Protein AF-A0A7W0U2L7-F1 (afdb_monomer_lite)

Secondary structure (DSSP, 8-state):
-----------HHHHHHHHHTS--TT-HHHHHHHHHHHHHHHHHHHHIIIIIHHHHHHHHHH--GGG-TTHHHHHHHHHHHHHHHHHHHHHHHHHHHHHHHHHHHHHHT-

Foldseek 3Di:
DDDDDPPPPPPVVVVVVVLLVPFDDPQPPLVVLLVLLVVLVVVLVCLCVVPVVVLVVQVVVCDDCVPRPCSPVNVVVSCVSCVVSVVSSVVSNVSSVVSNVVSVCVRVVD

Structure (mmCIF, N/CA/C/O backbone):
data_AF-A0A7W0U2L7-F1
#
_entry.id   AF-A0A7W0U2L7-F1
#
loop_
_atom_site.group_PDB
_atom_site.id
_atom_site.type_symbol
_atom_site.label_atom_id
_atom_site.label_alt_id
_atom_site.label_comp_id
_atom_site.label_asym_id
_atom_site.label_entity_id
_atom_site.label_seq_id
_atom_site.pdbx_PDB_ins_code
_atom_site.Cartn_x
_atom_site.Cartn_y
_atom_site.Cartn_z
_atom_site.occupancy
_atom_site.B_iso_or_equiv
_atom_site.auth_seq_id
_atom_site.auth_comp_id
_atom_site.auth_asym_id
_atom_site.auth_atom_id
_atom_site.pdbx_PDB_model_num
ATOM 1 N N . MET A 1 1 ? 0.195 49.196 -31.759 1.00 48.38 1 MET A N 1
ATOM 2 C CA . MET A 1 1 ? -0.626 48.028 -32.150 1.00 48.38 1 MET A CA 1
ATOM 3 C C . MET A 1 1 ? 0.303 46.904 -32.595 1.00 48.38 1 MET A C 1
ATOM 5 O O . MET A 1 1 ? 0.745 46.920 -33.730 1.00 48.38 1 MET A O 1
ATOM 9 N N . GLN A 1 2 ? 0.612 45.944 -31.720 1.00 49.75 2 GLN A N 1
ATOM 10 C CA . GLN A 1 2 ? 1.112 44.630 -32.135 1.00 49.75 2 GLN A CA 1
ATOM 11 C C . GLN A 1 2 ? 0.627 43.612 -31.103 1.00 49.75 2 GLN A C 1
ATOM 13 O O . GLN A 1 2 ? 0.756 43.814 -29.896 1.00 49.75 2 GLN A O 1
ATOM 18 N N . ARG A 1 3 ? -0.112 42.627 -31.602 1.00 46.22 3 ARG A N 1
ATOM 19 C CA . ARG A 1 3 ? -0.976 41.725 -30.843 1.00 46.22 3 ARG A CA 1
ATOM 20 C C . ARG A 1 3 ? -0.112 40.796 -29.983 1.00 46.22 3 ARG A C 1
ATOM 22 O O . ARG A 1 3 ? 0.833 40.209 -30.497 1.00 46.22 3 ARG A O 1
ATOM 29 N N . ARG A 1 4 ? -0.442 40.651 -28.695 1.00 53.56 4 ARG A N 1
ATOM 30 C CA . ARG A 1 4 ? 0.069 39.553 -27.860 1.00 53.56 4 ARG A CA 1
ATOM 31 C C . ARG A 1 4 ? -0.403 38.242 -28.491 1.00 53.56 4 ARG A C 1
ATOM 33 O O . ARG A 1 4 ? -1.610 38.022 -28.569 1.00 53.56 4 ARG A O 1
ATOM 40 N N . CYS A 1 5 ? 0.518 37.412 -28.978 1.00 53.78 5 CYS A N 1
ATOM 41 C CA . CYS A 1 5 ? 0.195 36.028 -29.314 1.00 53.78 5 CYS A CA 1
ATOM 42 C C . CYS A 1 5 ? -0.265 35.315 -28.031 1.00 53.78 5 CYS A C 1
ATOM 44 O O . CYS A 1 5 ? 0.362 35.522 -26.987 1.00 53.78 5 CYS A O 1
ATOM 46 N N . PRO A 1 6 ? -1.346 34.517 -28.072 1.00 48.91 6 PRO A N 1
ATOM 47 C CA . PRO A 1 6 ? -1.721 33.682 -26.944 1.00 48.91 6 PRO A CA 1
ATOM 48 C C . PRO A 1 6 ? -0.577 32.704 -26.681 1.00 48.91 6 PRO A C 1
ATOM 50 O O . PRO A 1 6 ? -0.064 32.078 -27.609 1.00 48.91 6 PRO A O 1
ATOM 53 N N . SER A 1 7 ? -0.157 32.634 -25.422 1.00 50.75 7 SER A N 1
ATOM 54 C CA . SER A 1 7 ? 0.712 31.598 -24.884 1.00 50.75 7 SER A CA 1
ATOM 55 C C . SER A 1 7 ? 0.184 30.246 -25.350 1.00 50.75 7 SER A C 1
ATOM 57 O O . SER A 1 7 ? -0.847 29.763 -24.884 1.00 50.75 7 SER A O 1
ATOM 59 N N . ALA A 1 8 ? 0.868 29.665 -26.333 1.00 52.50 8 ALA A N 1
ATOM 60 C CA . ALA A 1 8 ? 0.741 28.258 -26.632 1.00 52.50 8 ALA A CA 1
ATOM 61 C C . ALA A 1 8 ? 1.323 27.541 -25.417 1.00 52.50 8 ALA A C 1
ATOM 63 O O . ALA A 1 8 ? 2.523 27.324 -25.362 1.00 52.50 8 ALA A O 1
ATOM 64 N N . GLU A 1 9 ? 0.491 27.281 -24.413 1.00 55.88 9 GLU A N 1
ATOM 65 C CA . GLU A 1 9 ? 0.782 26.329 -23.350 1.00 55.88 9 GLU A CA 1
ATOM 66 C C . GLU A 1 9 ? 0.775 24.953 -24.034 1.00 55.88 9 GLU A C 1
ATOM 68 O O . GLU A 1 9 ? -0.303 24.450 -24.377 1.00 55.88 9 GLU A O 1
ATOM 73 N N . PRO A 1 10 ? 1.938 24.353 -24.347 1.00 54.00 10 PRO A N 1
ATOM 74 C CA . PRO A 1 10 ? 1.937 23.014 -24.903 1.00 54.00 10 PRO A CA 1
ATOM 75 C C . PRO A 1 10 ? 1.418 22.100 -23.799 1.00 54.00 10 PRO A C 1
ATOM 77 O O . PRO A 1 10 ? 1.986 22.083 -22.713 1.00 54.00 10 PRO A O 1
ATOM 80 N N . CYS A 1 11 ? 0.324 21.376 -24.046 1.00 56.75 11 CYS A N 1
ATOM 81 C CA . CYS A 1 11 ? -0.244 20.446 -23.075 1.00 56.75 11 CYS A CA 1
ATOM 82 C C . CYS A 1 11 ? 0.820 19.366 -22.788 1.00 56.75 11 CYS A C 1
ATOM 84 O O . CYS A 1 11 ? 1.018 18.471 -23.617 1.00 56.75 11 CYS A O 1
ATOM 86 N N . PRO A 1 12 ? 1.560 19.456 -21.665 1.00 57.97 12 PRO A N 1
ATOM 87 C CA . PRO A 1 12 ? 2.854 18.784 -21.509 1.00 57.97 12 PRO A CA 1
ATOM 88 C C . PRO A 1 12 ? 2.702 17.264 -21.467 1.00 57.97 12 PRO A C 1
ATOM 90 O O . PRO A 1 12 ? 3.639 16.523 -21.739 1.00 57.97 12 PRO A O 1
ATOM 93 N N . VAL A 1 13 ? 1.486 16.806 -21.185 1.00 59.25 13 VAL A N 1
ATOM 94 C CA . VAL A 1 13 ? 1.103 15.404 -21.106 1.00 59.25 13 VAL A CA 1
ATOM 95 C C . VAL A 1 13 ? 1.206 14.713 -22.466 1.00 59.25 13 VAL A C 1
ATOM 97 O O . VAL A 1 13 ? 1.735 13.609 -22.536 1.00 59.25 13 VAL A O 1
ATOM 100 N N . PHE A 1 14 ? 0.774 15.348 -23.560 1.00 55.41 14 PHE A N 1
ATOM 101 C CA . PHE A 1 14 ? 0.823 14.718 -24.887 1.00 55.41 14 PHE A CA 1
ATOM 102 C C . PHE A 1 14 ? 2.247 14.667 -25.450 1.00 55.41 14 PHE A C 1
ATOM 104 O O . PHE A 1 14 ? 2.622 13.677 -26.074 1.00 55.41 14 PHE A O 1
ATOM 111 N N . THR A 1 15 ? 3.068 15.677 -25.156 1.00 56.09 15 THR A N 1
ATOM 112 C CA . THR A 1 15 ? 4.490 15.705 -25.532 1.00 56.09 15 THR A CA 1
ATOM 113 C C . THR A 1 15 ? 5.314 14.715 -24.704 1.00 56.09 15 THR A C 1
ATOM 115 O O . THR A 1 15 ? 6.148 14.002 -25.257 1.00 56.09 15 THR A O 1
ATOM 118 N N . ALA A 1 16 ? 5.041 14.602 -23.400 1.00 55.88 16 ALA A N 1
ATOM 119 C CA . ALA A 1 16 ? 5.679 13.607 -22.537 1.00 55.88 16 ALA A CA 1
ATOM 120 C C . ALA A 1 16 ? 5.305 12.175 -22.948 1.00 55.88 16 ALA A C 1
ATOM 122 O O . ALA A 1 16 ? 6.156 11.292 -22.985 1.00 55.88 16 ALA A O 1
ATOM 123 N N . MET A 1 17 ? 4.047 11.947 -23.323 1.00 54.97 17 MET A N 1
ATOM 124 C CA . MET A 1 17 ? 3.557 10.625 -23.709 1.00 54.97 17 MET A CA 1
ATOM 125 C C . MET A 1 17 ? 4.049 10.195 -25.098 1.00 54.97 17 MET A C 1
ATOM 127 O O . MET A 1 17 ? 4.367 9.028 -25.292 1.00 54.97 17 MET A O 1
ATOM 131 N N . ALA A 1 18 ? 4.200 11.127 -26.044 1.00 54.84 18 ALA A N 1
ATOM 132 C CA . ALA A 1 18 ? 4.800 10.838 -27.347 1.00 54.84 18 ALA A CA 1
ATOM 133 C C . ALA A 1 18 ? 6.303 10.506 -27.251 1.00 54.84 18 ALA A C 1
ATOM 135 O O . ALA A 1 18 ? 6.777 9.644 -27.987 1.00 54.84 18 ALA A O 1
ATOM 136 N N . ALA A 1 19 ? 7.033 11.125 -26.314 1.00 51.28 19 ALA A N 1
ATOM 137 C CA . ALA A 1 19 ? 8.438 10.806 -26.047 1.00 51.28 19 ALA A CA 1
ATOM 138 C C . ALA A 1 19 ? 8.617 9.403 -25.434 1.00 51.28 19 ALA A C 1
ATOM 140 O O . ALA A 1 19 ? 9.509 8.663 -25.836 1.00 51.28 19 ALA A O 1
ATOM 141 N N . VAL A 1 20 ? 7.727 9.004 -24.519 1.00 56.41 20 VAL A N 1
ATOM 142 C CA . VAL A 1 20 ? 7.737 7.671 -23.881 1.00 56.41 20 VAL A CA 1
ATOM 143 C C . VAL A 1 20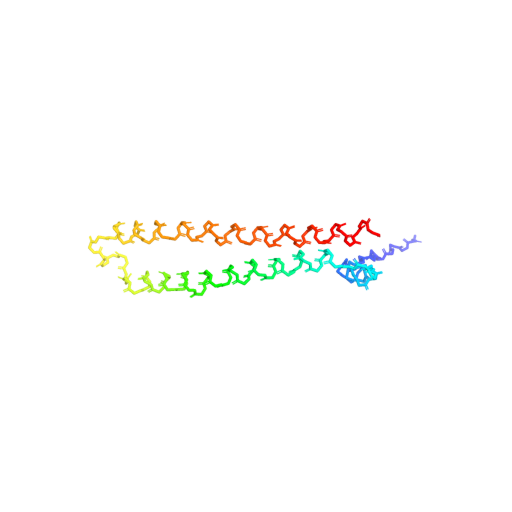 ? 7.445 6.539 -24.878 1.00 56.41 20 VAL A C 1
ATOM 145 O O . VAL A 1 20 ? 7.889 5.416 -24.677 1.00 56.41 20 VAL A O 1
ATOM 148 N N . LEU A 1 21 ? 6.725 6.819 -25.969 1.00 52.44 21 LEU A N 1
ATOM 149 C CA . LEU A 1 21 ? 6.318 5.815 -26.959 1.00 52.44 21 LEU A CA 1
ATOM 150 C C . LEU A 1 21 ? 7.337 5.583 -28.097 1.00 52.44 21 LEU A C 1
ATOM 152 O O . LEU A 1 21 ? 7.087 4.718 -28.933 1.00 52.44 21 LEU A O 1
ATOM 156 N N . HIS A 1 22 ? 8.445 6.337 -28.175 1.00 51.75 22 HIS A N 1
ATOM 157 C CA . HIS A 1 22 ? 9.387 6.302 -29.317 1.00 51.75 22 HIS A CA 1
ATOM 158 C C . HIS A 1 22 ? 10.827 5.841 -29.000 1.00 51.75 22 HIS A C 1
ATOM 160 O O . HIS A 1 22 ? 11.685 5.884 -29.878 1.00 51.75 22 HIS A O 1
ATOM 166 N N . LEU A 1 23 ? 11.097 5.350 -27.791 1.00 51.69 23 LEU A N 1
ATOM 167 C CA . LEU A 1 23 ? 12.398 4.819 -27.349 1.00 51.69 23 LEU A CA 1
ATOM 168 C C . LEU A 1 23 ? 12.135 3.407 -26.788 1.00 51.69 23 LEU A C 1
ATOM 170 O O . LEU A 1 23 ? 11.328 3.295 -25.879 1.00 51.69 23 LEU A O 1
ATOM 174 N N . GLY A 1 24 ? 12.658 2.257 -27.214 1.00 52.91 24 GLY A N 1
ATOM 175 C CA . GLY A 1 24 ? 13.659 1.816 -28.185 1.00 52.91 24 GLY A CA 1
ATOM 176 C C . GLY A 1 24 ? 13.763 0.275 -28.040 1.00 52.91 24 GLY A C 1
ATOM 177 O O . GLY A 1 24 ? 13.379 -0.289 -27.019 1.00 52.91 24 GLY A O 1
ATOM 178 N N . ALA A 1 25 ? 14.216 -0.441 -29.069 1.00 54.38 25 ALA A N 1
ATOM 179 C CA . ALA A 1 25 ? 13.964 -1.875 -29.293 1.00 54.38 25 ALA A CA 1
ATOM 180 C C . ALA A 1 25 ? 14.819 -2.919 -28.508 1.00 54.38 25 ALA A C 1
ATOM 182 O O . ALA A 1 25 ? 14.831 -4.078 -28.914 1.00 54.38 25 ALA A O 1
ATOM 183 N N . ASP A 1 26 ? 15.465 -2.587 -27.377 1.00 54.59 26 ASP A N 1
ATOM 184 C CA . ASP A 1 26 ? 16.325 -3.523 -26.592 1.00 54.59 26 ASP A CA 1
ATOM 185 C C . ASP A 1 26 ? 15.932 -3.665 -25.093 1.00 54.59 26 ASP A C 1
ATOM 187 O O . ASP A 1 26 ? 16.705 -4.041 -24.208 1.00 54.59 26 ASP A O 1
ATOM 191 N N . ASP A 1 27 ? 14.656 -3.419 -24.811 1.00 61.84 27 ASP A N 1
ATOM 192 C CA . ASP A 1 27 ? 14.077 -2.959 -23.541 1.00 61.84 27 ASP A CA 1
ATOM 193 C C . ASP A 1 27 ? 13.896 -3.996 -22.402 1.00 61.84 27 ASP A C 1
ATOM 195 O O . ASP A 1 27 ? 13.057 -3.858 -21.510 1.00 61.84 27 ASP A O 1
ATOM 199 N N . ARG A 1 28 ? 14.663 -5.093 -22.385 1.00 64.19 28 ARG A N 1
ATOM 200 C CA . ARG A 1 28 ? 14.421 -6.191 -21.421 1.00 64.19 28 ARG A CA 1
ATOM 201 C C . ARG A 1 28 ? 14.674 -5.778 -19.962 1.00 64.19 28 ARG A C 1
ATOM 203 O O . ARG A 1 28 ? 14.058 -6.332 -19.056 1.00 64.19 28 ARG A O 1
ATOM 210 N N . SER A 1 29 ? 15.562 -4.807 -19.741 1.00 67.38 29 SER A N 1
ATOM 211 C CA . SER A 1 29 ? 15.890 -4.284 -18.408 1.00 67.38 29 SER A CA 1
ATOM 212 C C . SER A 1 29 ? 14.788 -3.377 -17.853 1.00 67.38 29 SER A C 1
ATOM 214 O O . SER A 1 29 ? 14.405 -3.539 -16.695 1.00 67.38 29 SER A O 1
ATOM 216 N N . SER A 1 30 ? 14.210 -2.473 -18.656 1.00 71.69 30 SER A N 1
ATOM 217 C CA . SER A 1 30 ? 13.128 -1.599 -18.177 1.00 71.69 30 SER A CA 1
ATOM 218 C C . SER A 1 30 ? 11.860 -2.407 -17.868 1.00 71.69 30 SER A C 1
ATOM 220 O O . SER A 1 30 ? 11.220 -2.176 -16.841 1.00 71.69 30 SER A O 1
ATOM 222 N N . LEU A 1 31 ? 11.569 -3.439 -18.674 1.00 80.00 31 LEU A N 1
ATOM 223 C CA . LEU A 1 31 ? 10.451 -4.353 -18.442 1.00 80.00 31 LEU A CA 1
ATOM 224 C C . LEU A 1 31 ? 10.541 -5.032 -17.070 1.00 80.00 31 LEU A C 1
ATOM 226 O O . LEU A 1 31 ? 9.519 -5.182 -16.403 1.00 80.00 31 LEU A O 1
ATOM 230 N N . VAL A 1 32 ? 11.743 -5.389 -16.603 1.00 82.81 32 VAL A N 1
ATOM 231 C CA . VAL A 1 32 ? 11.934 -5.956 -15.256 1.00 82.81 32 VAL A CA 1
ATOM 232 C C . VAL A 1 32 ? 11.538 -4.950 -14.173 1.00 82.81 32 VAL A C 1
ATOM 234 O O . VAL A 1 32 ? 10.843 -5.319 -13.227 1.00 82.81 32 VAL A O 1
ATOM 237 N N . TRP A 1 33 ? 11.913 -3.677 -14.319 1.00 80.38 33 TRP A N 1
ATOM 238 C CA . TRP A 1 33 ? 11.555 -2.622 -13.365 1.00 80.38 33 TRP A CA 1
ATOM 239 C C . TRP A 1 33 ? 10.063 -2.279 -13.392 1.00 80.38 33 TRP A C 1
ATOM 241 O O . TRP A 1 33 ? 9.461 -2.080 -12.337 1.00 80.38 33 TRP A O 1
ATOM 251 N N . ILE A 1 34 ? 9.436 -2.289 -14.569 1.00 85.62 34 ILE A N 1
ATOM 252 C CA . ILE A 1 34 ? 7.987 -2.100 -14.720 1.00 85.62 34 ILE A CA 1
ATOM 253 C C . ILE A 1 34 ? 7.222 -3.258 -14.066 1.00 85.62 34 ILE A C 1
ATOM 255 O O . ILE A 1 34 ? 6.275 -3.031 -13.311 1.00 85.62 34 ILE A O 1
ATOM 259 N N . VAL A 1 35 ? 7.650 -4.504 -14.293 1.00 86.00 35 VAL A N 1
ATOM 260 C CA . VAL A 1 35 ? 7.048 -5.685 -13.656 1.00 86.00 35 VAL A CA 1
ATOM 261 C C . VAL A 1 35 ? 7.247 -5.647 -12.140 1.00 86.00 35 VAL A C 1
ATOM 263 O O . VAL A 1 35 ? 6.297 -5.896 -11.399 1.00 86.00 35 VAL A O 1
ATOM 266 N N . ALA A 1 36 ? 8.438 -5.284 -11.657 1.00 86.19 36 ALA A N 1
ATOM 267 C CA . ALA A 1 36 ? 8.693 -5.116 -10.228 1.00 86.19 36 ALA A CA 1
ATOM 268 C C . ALA A 1 36 ? 7.769 -4.054 -9.607 1.00 86.19 36 ALA A C 1
ATOM 270 O O . ALA A 1 36 ? 7.164 -4.303 -8.562 1.00 86.19 36 ALA A O 1
ATOM 271 N N . ALA A 1 37 ? 7.588 -2.910 -10.275 1.00 88.25 37 ALA A N 1
ATOM 272 C CA . ALA A 1 37 ? 6.654 -1.874 -9.844 1.00 88.25 37 ALA A CA 1
ATOM 273 C C . ALA A 1 37 ? 5.211 -2.388 -9.773 1.00 88.25 37 ALA A C 1
ATOM 275 O O . ALA A 1 37 ? 4.515 -2.134 -8.788 1.00 88.25 37 ALA A O 1
ATOM 276 N N . LEU A 1 38 ? 4.773 -3.150 -10.779 1.00 90.44 38 LEU A N 1
ATOM 277 C CA . LEU A 1 38 ? 3.439 -3.744 -10.815 1.00 90.44 38 LEU A CA 1
ATOM 278 C C . LEU A 1 38 ? 3.225 -4.727 -9.658 1.00 90.44 38 LEU A C 1
ATOM 280 O O . LEU A 1 38 ? 2.185 -4.691 -9.002 1.00 90.44 38 LEU A 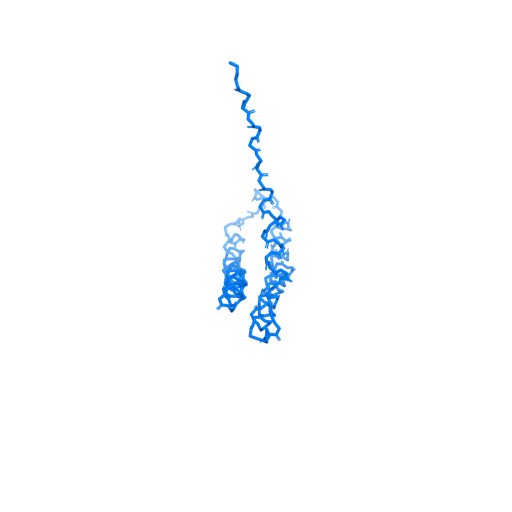O 1
ATOM 284 N N . VAL A 1 39 ? 4.214 -5.576 -9.371 1.00 93.69 39 VAL A N 1
ATOM 285 C CA . VAL A 1 39 ? 4.162 -6.518 -8.245 1.00 93.69 39 VAL A CA 1
ATOM 286 C C . VAL A 1 39 ? 4.087 -5.770 -6.914 1.00 93.69 39 VAL A C 1
ATOM 288 O O . VAL A 1 39 ? 3.220 -6.072 -6.095 1.00 93.69 39 VAL A O 1
ATOM 291 N N . LEU A 1 40 ? 4.940 -4.765 -6.701 1.00 92.94 40 LEU A N 1
ATOM 292 C CA . LEU A 1 40 ? 4.947 -3.947 -5.482 1.00 92.94 40 LEU A CA 1
ATOM 293 C C . LEU A 1 40 ? 3.626 -3.192 -5.288 1.00 92.94 40 LEU A C 1
ATOM 295 O O . LEU A 1 40 ? 3.094 -3.129 -4.177 1.00 92.94 40 LEU A O 1
ATOM 299 N N . TYR A 1 41 ? 3.053 -2.675 -6.372 1.00 90.56 41 TYR A N 1
ATOM 300 C CA . TYR A 1 41 ? 1.733 -2.060 -6.347 1.00 90.56 41 TYR A CA 1
ATOM 301 C C . TYR A 1 41 ? 0.628 -3.084 -6.037 1.00 90.56 41 TYR A C 1
ATOM 303 O O . TYR A 1 41 ? -0.262 -2.822 -5.230 1.00 90.56 41 TYR A O 1
ATOM 311 N N . GLY A 1 42 ? 0.720 -4.296 -6.588 1.00 96.62 42 GLY A N 1
ATOM 312 C CA . GLY A 1 42 ? -0.161 -5.409 -6.235 1.00 96.62 42 GLY A CA 1
ATOM 313 C C . GLY A 1 42 ? -0.089 -5.774 -4.748 1.00 96.62 42 GLY A C 1
ATOM 314 O O . GLY A 1 42 ? -1.124 -5.982 -4.114 1.00 96.62 42 GLY A O 1
ATOM 315 N N . VAL A 1 43 ? 1.111 -5.779 -4.157 1.00 95.88 43 VAL A N 1
ATOM 316 C CA . VAL A 1 43 ? 1.305 -5.966 -2.708 1.00 95.88 43 VAL A CA 1
ATOM 317 C C . VAL A 1 43 ? 0.624 -4.847 -1.920 1.00 95.88 43 VAL A C 1
ATOM 319 O O . VAL A 1 43 ? -0.122 -5.130 -0.984 1.00 95.88 43 VAL A O 1
ATOM 322 N N . MET A 1 44 ? 0.808 -3.587 -2.317 1.00 96.00 44 MET A N 1
ATOM 323 C CA . MET A 1 44 ? 0.137 -2.431 -1.708 1.00 96.00 44 MET A CA 1
ATOM 324 C C . MET A 1 44 ? -1.396 -2.578 -1.719 1.00 96.00 44 MET A C 1
ATOM 326 O O . MET A 1 44 ? -2.049 -2.365 -0.689 1.00 96.00 44 MET A O 1
ATOM 330 N N . LEU A 1 45 ? -1.979 -3.007 -2.843 1.00 96.56 45 LEU A N 1
ATOM 331 C CA . LEU A 1 45 ? -3.416 -3.275 -2.945 1.00 96.56 45 LEU A CA 1
ATOM 332 C C . LEU A 1 45 ? -3.843 -4.441 -2.049 1.00 96.56 45 LEU A C 1
ATOM 334 O O . LEU A 1 45 ? -4.846 -4.341 -1.342 1.00 96.56 45 LEU A O 1
ATOM 338 N N . ALA A 1 46 ? -3.068 -5.525 -2.016 1.00 96.94 46 ALA A N 1
ATOM 339 C CA . ALA A 1 46 ? -3.351 -6.668 -1.156 1.00 96.94 46 ALA A CA 1
ATOM 340 C C . ALA A 1 46 ? -3.339 -6.281 0.330 1.00 96.94 46 ALA A C 1
ATOM 342 O O . ALA A 1 46 ? -4.238 -6.687 1.066 1.00 96.94 46 ALA A O 1
ATOM 343 N N . LEU A 1 47 ? -2.378 -5.460 0.768 1.00 94.94 47 LEU A N 1
ATOM 344 C CA . LEU A 1 47 ? -2.345 -4.912 2.127 1.00 94.94 47 LEU A CA 1
ATOM 345 C C . LEU A 1 47 ? -3.585 -4.063 2.413 1.00 94.94 47 LEU A C 1
ATOM 347 O O . LEU A 1 47 ? -4.199 -4.189 3.472 1.00 94.94 47 LEU A O 1
ATOM 351 N N . THR A 1 48 ? -4.002 -3.241 1.454 1.00 94.12 48 THR A N 1
ATOM 352 C CA . THR A 1 48 ? -5.213 -2.425 1.583 1.00 94.12 48 THR A CA 1
ATOM 353 C C . THR A 1 48 ? -6.457 -3.295 1.789 1.00 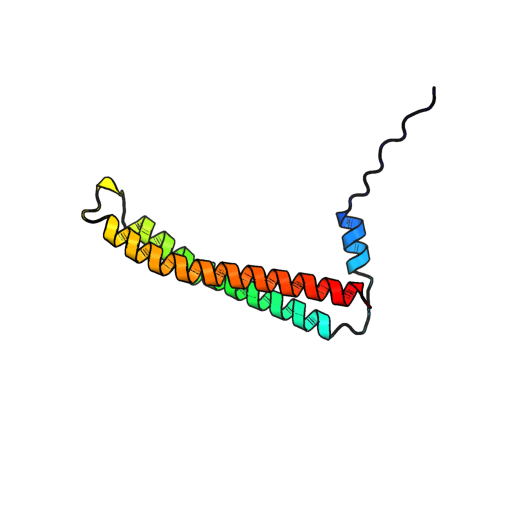94.12 48 THR A C 1
ATOM 355 O O . THR A 1 48 ? -7.162 -3.141 2.785 1.00 94.12 48 THR A O 1
ATOM 358 N N . PHE A 1 49 ? -6.706 -4.259 0.902 1.00 97.25 49 PHE A N 1
ATOM 359 C CA . PHE A 1 49 ? -7.926 -5.068 0.957 1.00 97.25 49 PHE A CA 1
ATOM 360 C C . PHE A 1 49 ? -7.933 -6.110 2.074 1.00 97.25 49 PHE A C 1
ATOM 362 O O . PHE A 1 49 ? -8.985 -6.376 2.645 1.00 97.25 49 PHE A O 1
ATOM 369 N N . ARG A 1 50 ? -6.786 -6.722 2.389 1.00 95.94 50 ARG A N 1
ATOM 370 C CA . ARG A 1 50 ? -6.722 -7.827 3.362 1.00 95.94 50 ARG A CA 1
ATOM 371 C C . ARG A 1 50 ? -6.385 -7.387 4.775 1.00 95.94 50 ARG A C 1
ATOM 373 O O . ARG A 1 50 ? -6.642 -8.145 5.702 1.00 95.94 50 ARG A O 1
ATOM 380 N N . VAL A 1 51 ? -5.806 -6.202 4.949 1.00 95.25 51 VAL A N 1
ATOM 381 C CA . VAL A 1 51 ? -5.429 -5.699 6.272 1.00 95.25 51 VAL A CA 1
ATOM 382 C C . VAL A 1 51 ? -6.196 -4.436 6.613 1.00 95.25 51 VAL A C 1
ATOM 384 O O . VAL A 1 51 ? -6.907 -4.424 7.612 1.00 95.25 51 VAL A O 1
ATOM 387 N N . HIS A 1 52 ? -6.098 -3.390 5.790 1.00 94.25 52 HIS A N 1
ATOM 388 C CA . HIS A 1 52 ? -6.707 -2.104 6.136 1.00 94.25 52 HIS A CA 1
ATOM 389 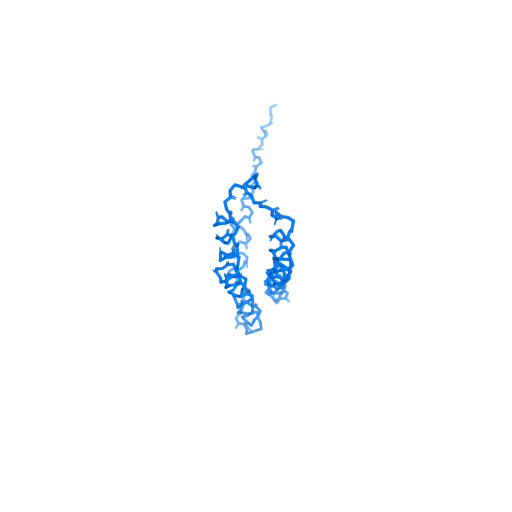C C . HIS A 1 52 ? -8.238 -2.162 6.140 1.00 94.25 52 HIS A C 1
ATOM 391 O O . HIS A 1 52 ? -8.844 -1.645 7.073 1.00 94.25 52 HIS A O 1
ATOM 397 N N . LEU A 1 53 ? -8.868 -2.829 5.165 1.00 95.75 53 LEU A N 1
ATOM 398 C CA . LEU A 1 53 ? -10.328 -2.989 5.152 1.00 95.75 53 LEU A CA 1
ATOM 399 C C . LEU A 1 53 ? -10.843 -3.726 6.404 1.00 95.75 53 LEU A C 1
ATOM 401 O O . LEU A 1 53 ? -11.671 -3.160 7.116 1.00 95.75 53 LEU A O 1
ATOM 405 N N . PRO A 1 54 ? -10.355 -4.940 6.739 1.00 94.44 54 PRO A N 1
ATOM 406 C CA . PRO A 1 54 ? -10.811 -5.643 7.938 1.00 94.44 54 PRO A CA 1
ATOM 407 C C . PRO A 1 54 ? -10.522 -4.889 9.233 1.00 94.44 54 PRO A C 1
ATOM 409 O O . PRO A 1 54 ? -11.286 -4.997 10.188 1.00 94.44 54 PRO A O 1
ATOM 412 N N . LEU A 1 55 ? -9.418 -4.143 9.287 1.00 92.44 55 LEU A N 1
ATOM 413 C CA . LEU A 1 55 ? -9.054 -3.361 10.461 1.00 92.44 55 LEU A CA 1
ATOM 414 C C . LEU A 1 55 ? -9.971 -2.135 10.633 1.00 92.44 55 LEU A C 1
ATOM 416 O O . LEU A 1 55 ? -10.406 -1.853 11.746 1.00 92.44 55 LEU A O 1
ATOM 420 N N . ASN A 1 56 ? -10.344 -1.462 9.541 1.00 93.50 56 ASN A N 1
ATOM 421 C CA . ASN A 1 56 ? -11.346 -0.394 9.574 1.00 93.50 56 ASN A CA 1
ATOM 422 C C . ASN A 1 56 ? -12.723 -0.927 9.990 1.00 93.50 56 ASN A C 1
ATOM 424 O O . ASN A 1 56 ? -13.393 -0.310 10.816 1.00 93.50 56 ASN A O 1
ATOM 428 N N . ASN A 1 57 ? -13.111 -2.102 9.487 1.00 93.50 57 ASN A N 1
ATOM 429 C CA . ASN A 1 57 ? -14.362 -2.750 9.882 1.00 93.50 57 ASN A CA 1
ATOM 430 C C . ASN A 1 57 ? -14.383 -3.093 11.382 1.00 93.50 57 ASN A C 1
ATOM 432 O O . ASN A 1 57 ? -15.441 -3.028 11.998 1.00 93.50 57 ASN A O 1
ATOM 436 N N . GLN A 1 58 ? -13.235 -3.430 11.985 1.00 89.06 58 GLN A N 1
ATOM 437 C CA . GLN A 1 58 ? -13.136 -3.681 13.430 1.00 89.06 58 GLN A CA 1
ATOM 438 C C . GLN A 1 58 ? -13.411 -2.425 14.258 1.00 89.06 58 GLN A C 1
ATOM 440 O O . GLN A 1 58 ? -14.168 -2.510 15.220 1.00 89.06 58 GLN A O 1
ATOM 445 N N . ILE A 1 59 ? -12.852 -1.265 13.884 1.00 88.12 59 ILE A N 1
ATOM 446 C CA . ILE A 1 59 ? -13.187 -0.001 14.564 1.00 88.12 59 ILE A CA 1
ATOM 447 C C . ILE A 1 59 ? -14.671 0.302 14.393 1.00 88.12 59 ILE A C 1
ATOM 449 O O . ILE A 1 59 ? -15.341 0.646 15.359 1.00 88.12 59 ILE A O 1
ATOM 453 N N . GLN A 1 60 ? -15.198 0.147 13.178 1.00 88.31 60 GLN A N 1
ATOM 454 C CA . GLN A 1 60 ? -16.606 0.420 12.911 1.00 88.31 60 GLN A CA 1
ATOM 455 C C . GLN A 1 60 ? -17.533 -0.482 13.742 1.00 88.31 60 GLN A C 1
ATOM 457 O O . GLN A 1 60 ? -18.565 -0.025 14.226 1.00 88.31 60 GLN A O 1
ATOM 462 N N . ALA A 1 61 ? -17.154 -1.747 13.942 1.00 88.00 61 ALA A N 1
ATOM 463 C CA . ALA A 1 61 ? -17.893 -2.694 14.770 1.00 88.00 61 ALA A CA 1
ATOM 464 C C . ALA A 1 61 ? -17.764 -2.428 16.281 1.00 88.00 61 ALA A C 1
ATOM 466 O O . ALA A 1 61 ? -18.614 -2.889 17.038 1.00 88.00 61 ALA A O 1
ATOM 467 N N . ALA A 1 62 ? -16.732 -1.702 16.728 1.00 85.56 62 ALA A N 1
ATOM 468 C CA . ALA A 1 62 ? -16.548 -1.365 18.140 1.00 85.56 62 ALA A CA 1
ATOM 469 C C . ALA A 1 62 ? -17.615 -0.382 18.666 1.00 85.56 62 ALA A C 1
ATOM 471 O O . ALA A 1 62 ? -17.864 -0.354 19.868 1.00 85.56 62 ALA A O 1
ATOM 472 N N . GLY A 1 63 ? -18.288 0.358 17.776 1.00 84.56 63 GLY A N 1
ATOM 473 C CA . GLY A 1 63 ? -19.403 1.245 18.119 1.00 84.56 63 GLY A CA 1
ATOM 474 C C . GLY A 1 63 ? -18.981 2.656 18.540 1.00 84.56 63 GLY A C 1
ATOM 475 O O . GLY A 1 63 ? -17.857 3.089 18.291 1.00 84.56 63 GLY A O 1
ATOM 476 N N . GLU A 1 64 ? -19.921 3.394 19.136 1.00 85.81 64 GLU A N 1
ATOM 477 C CA . GLU A 1 64 ? -19.717 4.775 19.598 1.00 85.81 64 GLU A CA 1
ATOM 478 C C . GLU A 1 64 ? -18.636 4.839 20.696 1.00 85.81 64 GLU A C 1
ATOM 480 O O . GLU A 1 64 ? -18.752 4.116 21.691 1.00 85.81 64 GLU A O 1
ATOM 485 N N . PRO A 1 65 ? -17.619 5.715 20.576 1.00 81.62 65 PRO A N 1
ATOM 486 C CA . PRO A 1 65 ? -16.511 5.800 21.532 1.00 81.62 65 PRO A CA 1
ATOM 487 C C . PRO A 1 65 ? -16.949 6.015 22.986 1.00 81.62 65 PRO A C 1
ATOM 489 O O . PRO A 1 65 ? -16.357 5.431 23.892 1.00 81.62 65 PRO A O 1
ATOM 492 N N . ASP A 1 66 ? -18.014 6.793 23.195 1.00 83.38 66 ASP A N 1
ATOM 493 C CA . ASP A 1 66 ? -18.547 7.149 24.517 1.00 83.38 66 ASP A CA 1
ATOM 494 C C . ASP A 1 66 ? -19.207 5.961 25.243 1.00 83.38 66 ASP A C 1
ATOM 496 O O . ASP A 1 66 ? -19.461 6.015 26.446 1.00 83.38 66 ASP A O 1
ATOM 500 N N . HIS A 1 67 ? -19.464 4.866 24.522 1.00 83.81 67 HIS A N 1
ATOM 501 C CA . HIS A 1 67 ? -20.087 3.647 25.038 1.00 83.81 67 HIS A CA 1
ATOM 502 C C . HIS A 1 67 ? -19.078 2.503 25.252 1.00 83.81 67 HIS A C 1
ATOM 504 O O . HIS A 1 67 ? -19.457 1.424 25.713 1.00 83.81 67 HIS A O 1
ATOM 510 N N . ILE A 1 68 ? -17.795 2.715 24.934 1.00 83.06 68 ILE A N 1
ATOM 511 C CA . ILE A 1 68 ? -16.736 1.710 25.077 1.00 83.06 68 ILE A CA 1
ATOM 512 C C . ILE A 1 68 ? -16.067 1.879 26.445 1.00 83.06 68 ILE A C 1
ATOM 514 O O . ILE A 1 68 ? -15.384 2.868 26.698 1.00 83.06 68 ILE A O 1
ATOM 518 N N . ALA A 1 69 ? -16.220 0.876 27.316 1.00 81.69 69 ALA A N 1
ATOM 519 C CA . ALA A 1 69 ? -15.691 0.902 28.685 1.00 81.69 69 ALA A CA 1
ATOM 520 C C . ALA A 1 69 ? -14.163 1.101 28.759 1.00 81.69 69 ALA A C 1
ATOM 522 O O . ALA A 1 69 ? -13.675 1.727 29.695 1.00 81.69 69 ALA A O 1
ATOM 523 N N . ASP A 1 70 ? -13.421 0.587 27.771 1.00 85.44 70 ASP A N 1
ATOM 524 C CA . ASP A 1 70 ? -11.974 0.782 27.639 1.00 85.44 70 ASP A CA 1
ATOM 525 C C . ASP A 1 70 ? -11.592 1.131 26.192 1.00 85.44 70 ASP A C 1
ATOM 527 O O . ASP A 1 70 ? -11.104 0.311 25.407 1.00 85.44 70 ASP A O 1
ATOM 531 N N . LEU A 1 71 ? -11.866 2.381 25.815 1.00 87.38 71 LEU A N 1
ATOM 532 C CA . LEU A 1 71 ? -11.533 2.915 24.494 1.00 87.38 71 LEU A CA 1
ATOM 533 C C . LEU A 1 71 ? -10.015 2.935 24.234 1.00 87.38 71 LEU A C 1
ATOM 535 O O . LEU A 1 71 ? -9.579 2.782 23.090 1.00 87.38 71 LEU A O 1
ATOM 539 N N . ALA A 1 72 ? -9.205 3.113 25.283 1.00 88.69 72 ALA A N 1
ATOM 540 C CA . ALA A 1 72 ? -7.753 3.202 25.170 1.00 88.69 72 ALA A CA 1
ATOM 541 C C . ALA A 1 72 ? -7.145 1.866 24.722 1.00 88.69 72 ALA A C 1
ATOM 543 O O . ALA A 1 72 ? -6.353 1.850 23.778 1.00 88.69 72 ALA A O 1
ATOM 544 N N . ALA A 1 73 ? -7.579 0.747 25.310 1.00 87.12 73 ALA A N 1
ATOM 545 C CA . ALA A 1 73 ? -7.118 -0.580 24.907 1.00 87.12 73 ALA A CA 1
ATOM 546 C C . ALA A 1 73 ? -7.537 -0.944 23.469 1.00 87.12 73 ALA A C 1
ATOM 548 O O . ALA A 1 73 ? -6.751 -1.525 22.712 1.00 87.12 73 ALA A O 1
ATOM 549 N N . VAL A 1 74 ? -8.756 -0.570 23.051 1.00 87.88 74 VAL A N 1
ATOM 550 C CA . VAL A 1 74 ? -9.222 -0.770 21.663 1.00 87.88 74 VAL A CA 1
ATOM 551 C C . VAL A 1 74 ? -8.334 -0.001 20.685 1.00 87.88 74 VAL A C 1
ATOM 553 O O . VAL A 1 74 ? -7.887 -0.556 19.675 1.00 87.88 74 VAL A O 1
ATOM 556 N N . ARG A 1 75 ? -8.037 1.261 21.011 1.00 89.94 75 ARG A N 1
ATOM 557 C CA . ARG A 1 75 ? -7.170 2.123 20.210 1.00 89.94 75 ARG A CA 1
ATOM 558 C C . ARG A 1 75 ? -5.750 1.573 20.113 1.00 89.94 75 ARG A C 1
ATOM 560 O O . ARG A 1 75 ? -5.232 1.480 19.006 1.00 89.94 75 ARG A O 1
ATOM 567 N N . GLU A 1 76 ? -5.137 1.178 21.223 1.00 91.69 76 GLU A N 1
ATOM 568 C CA . GLU A 1 76 ? -3.757 0.679 21.244 1.00 91.69 76 GLU A CA 1
ATOM 569 C C . GLU A 1 76 ? -3.589 -0.582 20.378 1.00 91.69 76 GLU A C 1
ATOM 571 O O . GLU A 1 76 ? -2.678 -0.672 19.547 1.00 91.69 76 GLU A O 1
ATOM 576 N N . ASN A 1 77 ? -4.511 -1.542 20.502 1.00 88.69 77 ASN A N 1
ATOM 577 C CA . ASN A 1 77 ? -4.483 -2.772 19.709 1.00 88.69 77 ASN A CA 1
ATOM 578 C C . ASN A 1 77 ? -4.690 -2.504 18.207 1.00 88.69 77 ASN A C 1
ATOM 580 O O . ASN A 1 77 ? -4.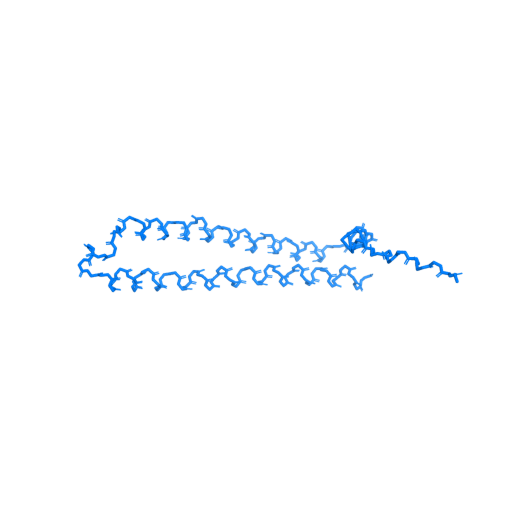061 -3.157 17.365 1.00 88.69 77 ASN A O 1
ATOM 584 N N . PHE A 1 78 ? -5.546 -1.537 17.857 1.00 91.94 78 PHE A N 1
ATOM 585 C CA . PHE A 1 78 ? -5.695 -1.089 16.475 1.00 91.94 78 PHE A CA 1
ATOM 586 C C . PHE A 1 78 ? -4.420 -0.408 15.970 1.00 91.94 78 PHE A C 1
ATOM 588 O O . PHE A 1 78 ? -3.892 -0.811 14.935 1.00 91.94 78 PHE A O 1
ATOM 595 N N . GLU A 1 79 ? -3.915 0.597 16.690 1.00 94.31 79 GLU A N 1
ATOM 596 C CA . GLU A 1 79 ? -2.787 1.430 16.267 1.00 94.31 79 GLU A CA 1
ATOM 597 C C . GLU A 1 79 ? -1.520 0.600 16.078 1.00 94.31 79 GLU A C 1
ATOM 599 O O . GLU A 1 79 ? -0.862 0.731 15.049 1.00 94.31 79 GLU A O 1
ATOM 604 N N . SER A 1 80 ? -1.218 -0.321 16.995 1.00 93.25 80 SER A N 1
ATOM 605 C CA . SER A 1 80 ? -0.048 -1.201 16.886 1.00 93.25 80 SER A CA 1
ATOM 606 C C . SER A 1 80 ? -0.047 -2.005 15.576 1.00 93.25 80 SER A C 1
ATOM 608 O O . SER A 1 80 ? 0.943 -2.030 14.833 1.00 93.25 80 SER A O 1
ATOM 610 N N . LYS A 1 81 ? -1.192 -2.605 15.221 1.00 94.06 81 LYS A N 1
ATOM 611 C CA . LYS A 1 81 ? -1.350 -3.334 13.951 1.00 94.06 81 LYS A CA 1
ATOM 612 C C . LYS A 1 81 ? -1.357 -2.385 12.756 1.00 94.06 81 LYS A C 1
ATOM 614 O O . LYS A 1 81 ? -0.715 -2.674 11.744 1.00 94.06 81 LYS A O 1
ATOM 619 N N . TRP A 1 82 ? -2.063 -1.265 12.868 1.00 95.94 82 TRP A N 1
ATOM 620 C CA . TRP A 1 82 ? -2.199 -0.278 11.807 1.00 95.94 82 TRP A CA 1
ATOM 621 C C . TRP A 1 82 ? -0.846 0.321 11.418 1.00 95.94 82 TRP A C 1
ATOM 623 O O . TRP A 1 82 ? -0.516 0.321 10.235 1.00 95.94 82 TRP A O 1
ATOM 633 N N . VAL A 1 83 ? -0.029 0.758 12.384 1.00 97.69 83 VAL A N 1
ATOM 634 C CA . VAL A 1 83 ? 1.289 1.369 12.144 1.00 97.69 83 VAL A CA 1
ATOM 635 C C . VAL A 1 83 ? 2.179 0.413 11.358 1.00 97.69 83 VAL A C 1
ATOM 637 O O . VAL A 1 83 ? 2.718 0.787 10.314 1.00 97.69 83 VAL A O 1
ATOM 640 N N . ARG A 1 84 ? 2.286 -0.843 11.809 1.00 97.00 84 ARG A N 1
ATOM 641 C CA . ARG A 1 84 ? 3.127 -1.858 11.161 1.00 97.00 84 ARG A CA 1
ATOM 642 C C . ARG A 1 84 ? 2.761 -2.049 9.689 1.00 97.00 84 ARG A C 1
ATOM 644 O O . ARG A 1 84 ? 3.637 -2.055 8.824 1.00 97.00 84 ARG A O 1
ATOM 651 N N . TRP A 1 85 ? 1.474 -2.202 9.397 1.00 97.06 85 TRP A N 1
ATOM 652 C CA . TRP A 1 85 ? 1.017 -2.453 8.032 1.00 97.06 85 TRP A CA 1
ATOM 653 C C . TRP A 1 85 ? 0.959 -1.191 7.172 1.00 97.06 85 TRP A C 1
ATOM 655 O O . TRP A 1 85 ? 1.203 -1.267 5.968 1.00 97.06 85 TRP A O 1
ATOM 665 N N . ASN A 1 86 ? 0.753 -0.022 7.777 1.00 96.44 86 ASN A N 1
ATOM 666 C CA . ASN A 1 86 ? 0.847 1.255 7.086 1.00 96.44 86 ASN A CA 1
ATOM 667 C C . ASN A 1 86 ? 2.282 1.535 6.614 1.00 96.44 86 ASN A C 1
ATOM 669 O O . ASN A 1 86 ? 2.464 1.983 5.484 1.00 96.44 86 ASN A O 1
ATOM 673 N N . ILE A 1 87 ? 3.297 1.200 7.423 1.00 97.81 87 ILE A N 1
ATOM 674 C CA . ILE A 1 87 ? 4.709 1.270 7.013 1.00 97.81 87 ILE A CA 1
ATOM 675 C C . ILE A 1 87 ? 4.963 0.348 5.817 1.00 97.81 87 ILE A C 1
ATOM 677 O O . ILE A 1 87 ? 5.533 0.786 4.821 1.00 97.81 87 ILE A O 1
ATOM 681 N N . ALA A 1 88 ? 4.501 -0.906 5.868 1.00 96.69 88 ALA A N 1
ATOM 682 C CA . ALA A 1 88 ? 4.667 -1.851 4.761 1.00 96.69 88 ALA A CA 1
ATOM 683 C C . ALA A 1 88 ? 3.994 -1.359 3.467 1.00 96.69 88 ALA A C 1
ATOM 685 O O . ALA A 1 88 ? 4.577 -1.441 2.382 1.00 96.69 88 ALA A O 1
ATOM 686 N N . ARG A 1 89 ? 2.784 -0.799 3.580 1.00 93.69 89 ARG A N 1
ATOM 687 C CA . ARG A 1 89 ? 2.050 -0.209 2.456 1.00 93.69 89 ARG A CA 1
ATOM 688 C C . ARG A 1 89 ? 2.790 0.995 1.875 1.00 93.69 89 ARG A C 1
ATOM 690 O O . ARG A 1 89 ? 2.933 1.079 0.660 1.00 93.69 89 ARG A O 1
ATOM 697 N N . ALA A 1 90 ? 3.292 1.891 2.725 1.00 94.62 90 ALA A N 1
ATOM 698 C CA . ALA A 1 90 ? 4.068 3.054 2.300 1.00 94.62 90 ALA A CA 1
ATOM 699 C C . ALA A 1 90 ? 5.371 2.639 1.604 1.00 94.62 90 ALA A C 1
ATOM 701 O O . ALA A 1 90 ? 5.643 3.102 0.501 1.00 94.62 90 ALA A O 1
ATOM 702 N N . ALA A 1 91 ? 6.128 1.712 2.195 1.00 96.38 91 ALA A N 1
ATOM 703 C CA . ALA A 1 91 ? 7.360 1.193 1.612 1.00 96.38 91 ALA A CA 1
ATOM 704 C C . ALA A 1 91 ? 7.117 0.545 0.240 1.00 96.38 91 ALA A C 1
ATOM 706 O O . ALA A 1 91 ? 7.859 0.818 -0.700 1.00 96.38 91 ALA A O 1
ATOM 707 N N . SER A 1 92 ? 6.046 -0.247 0.100 1.00 91.50 92 SER A N 1
ATOM 708 C CA . SER A 1 92 ? 5.676 -0.883 -1.173 1.00 91.50 92 SER A CA 1
ATOM 709 C C . SER A 1 92 ? 5.352 0.155 -2.254 1.00 91.50 92 SER A C 1
ATOM 711 O O . SER A 1 92 ? 5.859 0.054 -3.369 1.00 91.50 92 SER A O 1
ATOM 713 N N . SER A 1 93 ? 4.570 1.190 -1.922 1.00 90.56 93 SER A N 1
ATOM 714 C CA . SER A 1 93 ? 4.260 2.291 -2.847 1.00 90.56 93 SER A CA 1
ATOM 715 C C . SER A 1 93 ? 5.503 3.078 -3.258 1.00 90.56 93 SER A C 1
ATOM 717 O O . SER A 1 93 ? 5.692 3.354 -4.440 1.00 90.56 93 SER A O 1
ATOM 719 N N . THR A 1 94 ? 6.361 3.430 -2.297 1.00 92.25 94 THR A N 1
ATOM 720 C CA . THR A 1 94 ? 7.594 4.183 -2.560 1.00 92.25 94 THR A CA 1
ATOM 721 C C . THR A 1 94 ? 8.559 3.375 -3.420 1.00 92.25 94 THR A C 1
ATOM 723 O O . THR A 1 94 ? 9.145 3.914 -4.354 1.00 92.25 94 THR A O 1
ATOM 726 N N . ALA A 1 95 ? 8.691 2.074 -3.157 1.00 87.81 95 ALA A N 1
ATOM 727 C CA . ALA A 1 95 ? 9.513 1.188 -3.970 1.00 87.81 95 ALA A CA 1
ATOM 728 C C . ALA A 1 95 ? 8.945 1.033 -5.390 1.00 87.81 95 ALA A C 1
ATOM 730 O O . ALA A 1 95 ? 9.711 1.091 -6.348 1.00 87.81 95 ALA A O 1
ATOM 731 N N . ALA A 1 96 ? 7.620 0.902 -5.547 1.00 88.00 96 ALA A N 1
ATOM 732 C CA . ALA A 1 96 ? 6.979 0.852 -6.862 1.00 88.00 96 ALA A CA 1
ATOM 733 C C . ALA A 1 96 ? 7.235 2.140 -7.657 1.00 88.00 96 ALA A C 1
ATOM 735 O O . ALA A 1 96 ? 7.629 2.082 -8.820 1.00 88.00 96 ALA A O 1
ATOM 736 N N . PHE A 1 97 ? 7.082 3.297 -7.008 1.00 87.12 97 PHE A N 1
ATOM 737 C CA . PHE A 1 97 ? 7.412 4.591 -7.595 1.00 87.12 97 PHE A CA 1
ATOM 738 C C . PHE A 1 97 ? 8.887 4.661 -8.012 1.00 87.12 97 PHE A C 1
ATOM 740 O O . PHE A 1 97 ? 9.170 5.015 -9.150 1.00 87.12 97 PHE A O 1
ATOM 747 N N . GLY A 1 98 ? 9.811 4.243 -7.140 1.00 84.50 98 GLY A N 1
ATOM 748 C CA . GLY A 1 98 ? 11.244 4.184 -7.442 1.00 84.50 98 GLY A CA 1
ATOM 749 C C . GLY A 1 98 ? 11.591 3.260 -8.616 1.00 84.50 98 GLY A C 1
ATOM 750 O O . GLY A 1 98 ? 12.441 3.590 -9.436 1.00 84.50 98 GLY A O 1
ATOM 751 N N . CYS A 1 99 ? 10.906 2.121 -8.742 1.00 82.31 99 CYS A N 1
ATOM 752 C CA . CYS A 1 99 ? 11.083 1.218 -9.881 1.00 82.31 99 CYS A CA 1
ATOM 753 C C . CYS A 1 99 ? 10.633 1.878 -11.192 1.00 82.31 99 CYS A C 1
ATOM 755 O O . CYS A 1 99 ? 11.325 1.771 -12.201 1.00 82.31 99 CYS A O 1
ATOM 757 N N . LEU A 1 100 ? 9.506 2.599 -11.180 1.00 84.38 100 LEU A N 1
ATOM 758 C CA . LEU A 1 100 ? 9.019 3.319 -12.360 1.00 84.38 100 LEU A CA 1
ATOM 759 C C . LEU A 1 100 ? 9.936 4.483 -12.737 1.00 84.38 100 LEU A C 1
ATOM 761 O O . LEU A 1 100 ? 10.261 4.632 -13.912 1.00 84.38 100 LEU A O 1
ATOM 765 N N . THR A 1 101 ? 10.390 5.285 -11.767 1.00 83.12 101 THR A N 1
ATOM 766 C CA . THR A 1 101 ? 11.334 6.379 -12.044 1.00 83.12 101 THR A CA 1
ATOM 767 C C . THR A 1 101 ? 12.653 5.850 -12.593 1.00 83.12 101 THR A C 1
ATOM 769 O O . THR A 1 101 ? 13.209 6.447 -13.508 1.00 83.12 101 THR A O 1
ATOM 772 N N . TRP A 1 102 ? 13.131 4.704 -12.107 1.00 79.06 102 TRP A N 1
ATOM 773 C CA . TRP A 1 102 ? 14.323 4.064 -12.652 1.00 79.06 102 TRP A CA 1
ATOM 774 C C . TRP A 1 102 ? 14.107 3.543 -14.079 1.00 79.06 102 TRP A C 1
ATOM 776 O O . TRP A 1 102 ? 14.930 3.804 -14.955 1.00 79.06 102 TRP A O 1
ATOM 786 N N . ALA A 1 103 ? 12.974 2.888 -14.351 1.00 80.50 103 ALA A N 1
ATOM 787 C CA . ALA A 1 103 ? 12.611 2.465 -15.705 1.00 80.50 103 ALA A CA 1
ATOM 788 C C . ALA A 1 103 ? 12.594 3.652 -16.685 1.00 80.50 103 ALA A C 1
ATOM 790 O O . ALA A 1 103 ? 13.162 3.561 -17.771 1.00 80.50 103 ALA A O 1
ATOM 791 N N . LEU A 1 104 ? 12.042 4.796 -16.261 1.00 77.69 104 LEU A N 1
ATOM 792 C CA . LEU A 1 104 ? 12.059 6.049 -17.023 1.00 77.69 104 LEU A CA 1
ATOM 793 C C . LEU A 1 104 ? 13.487 6.514 -17.355 1.00 77.69 104 LEU A C 1
ATOM 795 O O . LEU A 1 104 ? 13.730 6.955 -18.475 1.00 77.69 104 LEU A O 1
ATOM 799 N N . THR A 1 105 ? 14.442 6.396 -16.425 1.00 76.75 105 THR A N 1
ATOM 800 C CA . THR A 1 105 ? 15.845 6.769 -16.700 1.00 76.75 105 THR A CA 1
ATOM 801 C C . THR A 1 105 ? 16.540 5.826 -17.678 1.00 76.75 105 THR A C 1
ATOM 803 O O . THR A 1 105 ? 17.364 6.282 -18.462 1.00 76.75 105 THR A O 1
ATOM 806 N N . LEU A 1 106 ? 16.203 4.532 -17.667 1.00 74.50 106 LEU A N 1
ATOM 807 C CA . LEU A 1 106 ? 16.776 3.553 -18.596 1.00 74.50 106 LEU A CA 1
ATOM 808 C C . LEU A 1 106 ? 16.281 3.785 -20.027 1.00 74.50 106 LEU A C 1
ATOM 810 O O . LEU A 1 106 ? 17.074 3.712 -20.962 1.00 74.50 106 LEU A O 1
ATOM 814 N N . VAL A 1 107 ? 15.000 4.128 -20.180 1.00 66.69 107 VAL A N 1
ATOM 815 C CA . VAL A 1 107 ? 14.403 4.494 -21.474 1.00 66.69 107 VAL A CA 1
ATOM 816 C C . VAL A 1 107 ? 14.907 5.858 -21.954 1.00 66.69 107 VAL A C 1
ATOM 818 O O . VAL A 1 107 ? 15.158 6.037 -23.136 1.00 66.69 107 VAL A O 1
ATOM 821 N N . GLY A 1 108 ? 15.081 6.828 -21.051 1.00 59.03 108 GLY A N 1
ATOM 822 C CA . GLY A 1 108 ? 15.563 8.170 -21.402 1.00 59.03 108 GLY A CA 1
ATOM 823 C C . GLY A 1 108 ? 17.081 8.293 -21.593 1.00 59.03 108 GLY A C 1
ATOM 824 O O . GLY A 1 108 ? 17.540 9.331 -22.063 1.00 59.03 108 GLY A O 1
ATOM 825 N N . GLY A 1 109 ? 17.857 7.283 -21.188 1.00 52.5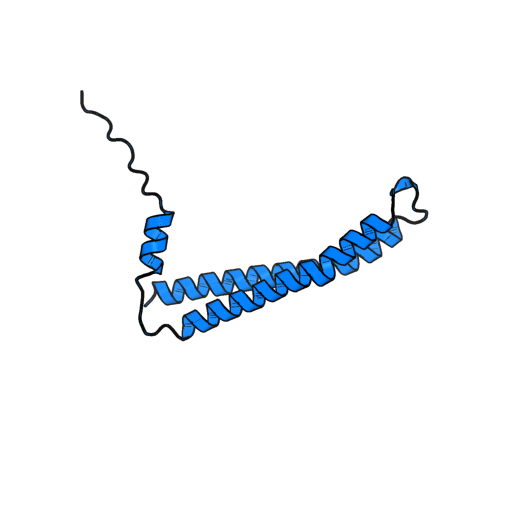0 109 GLY A N 1
ATOM 826 C CA . GLY A 1 109 ? 19.320 7.249 -21.292 1.00 52.50 109 GLY A CA 1
ATOM 827 C C . GLY A 1 109 ? 19.869 6.338 -22.395 1.00 52.50 109 GLY A C 1
ATOM 828 O O . GLY A 1 109 ? 21.088 6.171 -22.459 1.00 52.50 109 GLY A O 1
ATOM 829 N N . SER A 1 110 ? 18.996 5.731 -23.207 1.00 45.00 110 SER A N 1
ATOM 830 C CA . SER A 1 110 ? 19.345 4.880 -24.356 1.00 45.00 110 SER A CA 1
ATOM 831 C C . SER A 1 110 ? 19.196 5.598 -25.695 1.00 45.00 110 SER A C 1
ATOM 833 O O . SER A 1 110 ? 18.372 6.534 -25.794 1.00 45.00 110 SER A O 1
#

pLDDT: mean 78.96, std 16.89, range [45.0, 97.81]

Radius of gyration: 23.27 Å; chains: 1; bounding box: 39×56×61 Å

Sequence (110 aa):
MQRRCPSAEPCPVFTAMAAVLHLGADDRSSLVWIVAALVLYGVMLALTFRVHLPLNNQIQAAGEPDHIADLAAVRENFESKWVRWNIARAASSTAAFGCLTWALTLVGGS